Protein AF-A0A2P8A7N7-F1 (afdb_monomer)

pLDDT: mean 80.59, std 14.76, range [46.56, 95.0]

Organism: NCBI:txid40998

Solvent-accessible surface area (backbone atoms only — not comparable to full-atom values): 6582 Å² total; per-residue (Å²): 135,56,83,63,60,57,52,54,51,54,50,52,53,52,53,52,52,43,49,54,54,46,54,52,48,51,52,54,55,73,67,50,73,79,75,86,82,76,72,79,78,75,83,78,71,96,62,88,73,50,76,66,56,54,51,51,54,50,51,51,53,50,50,52,52,53,49,52,54,52,52,51,50,54,51,50,57,52,48,54,42,51,51,53,54,44,44,54,53,15,61,75,69,74,53,53,49,65,59,54,27,51,75,70,72,67,50,81,89,125

InterPro domains:
  IPR010760 DNA repair protein, Swi5 [PF07061] (60-108)
  IPR010760 DNA repair protein, Swi5 [PTHR28529] (61-107)

Secondary structure (DSSP, 8-state):
--HHHHHHHHHHHHHHHHHHHHHHHHHHHHHS-------------SS---HHHHHHHHHHHHHHHHHHHHHHHHHHHHHHHHHHHHHHHHHHHTS-HHHHHHHTT-S---

Sequence (110 aa):
MTPHEDRDSISAHKVADLTVQRDDLVRHILSTDASPNYVPAAQAGTAGLTSAEMQIALSDARASRAEHIKLLGRYNDIKDVAQGLMGLIAEQRGCRVKDVMEELGVADEA

Radius of gyration: 22.4 Å; Cα contacts (8 Å, |Δi|>4): 36; chains: 1; bounding box: 38×21×78 Å

Mean predicted aligned error: 10.41 Å

Structure (mmCIF, N/CA/C/O backbone):
data_AF-A0A2P8A7N7-F1
#
_entry.id   AF-A0A2P8A7N7-F1
#
loop_
_atom_site.group_PDB
_atom_site.id
_atom_site.type_symbol
_atom_site.label_atom_id
_atom_site.label_alt_id
_atom_site.label_comp_id
_atom_site.label_asym_id
_atom_site.label_entity_id
_atom_site.label_seq_id
_atom_site.pdbx_PDB_ins_code
_atom_site.Cartn_x
_atom_site.Cartn_y
_atom_site.Cartn_z
_atom_site.occupancy
_atom_site.B_iso_or_equiv
_atom_site.auth_seq_id
_atom_site.auth_comp_id
_atom_site.auth_asym_id
_atom_site.auth_atom_id
_atom_site.pdbx_PDB_model_num
ATOM 1 N N . MET A 1 1 ? -3.255 -7.091 38.587 1.00 52.09 1 MET A N 1
ATOM 2 C CA . MET A 1 1 ? -3.579 -7.085 37.154 1.00 52.09 1 MET A CA 1
ATOM 3 C C . MET A 1 1 ? -4.721 -8.039 36.915 1.00 52.09 1 MET A C 1
ATOM 5 O O . MET A 1 1 ? -4.609 -9.216 37.243 1.00 52.09 1 MET A O 1
ATOM 9 N N . THR A 1 2 ? -5.835 -7.517 36.430 1.00 65.31 2 THR A N 1
ATOM 10 C CA . THR A 1 2 ? -6.956 -8.316 35.938 1.00 65.31 2 THR A CA 1
ATOM 11 C C . THR A 1 2 ? -6.715 -8.697 34.469 1.00 65.31 2 THR A C 1
ATOM 13 O O . THR A 1 2 ? -6.016 -7.972 33.765 1.00 65.31 2 THR A O 1
ATOM 16 N N . PRO A 1 3 ? -7.304 -9.794 33.958 1.00 69.06 3 PRO A N 1
ATOM 17 C CA . PRO A 1 3 ? -7.091 -10.252 32.577 1.00 69.06 3 PRO A CA 1
ATOM 18 C C . PRO A 1 3 ? -7.490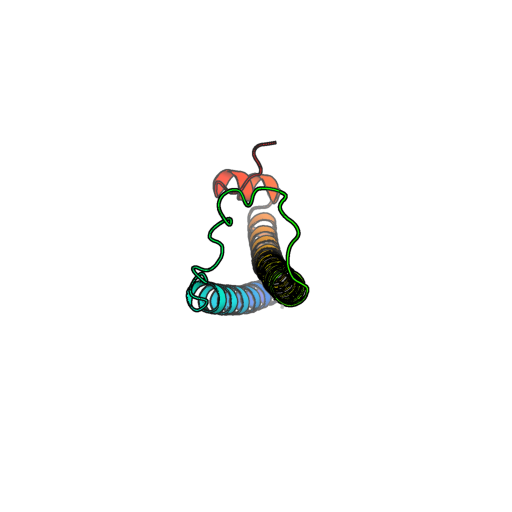 -9.246 31.484 1.00 69.06 3 PRO A C 1
ATOM 20 O O . PRO A 1 3 ? -7.122 -9.426 30.327 1.00 69.06 3 PRO A O 1
ATOM 23 N N . HIS A 1 4 ? -8.279 -8.225 31.828 1.00 62.59 4 HIS A N 1
ATOM 24 C CA . HIS A 1 4 ?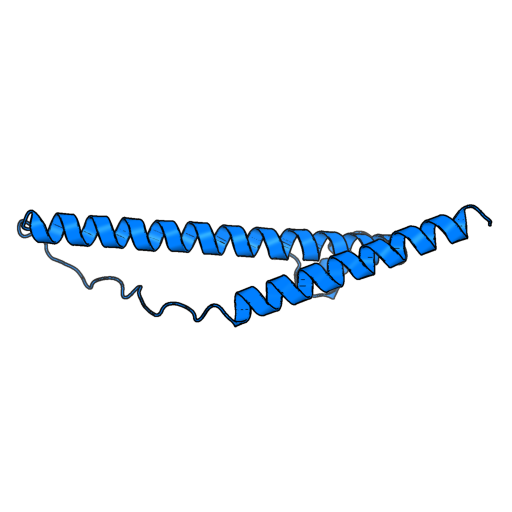 -8.715 -7.188 30.896 1.00 62.59 4 HIS A CA 1
ATOM 25 C C . HIS A 1 4 ? -7.614 -6.143 30.657 1.00 62.59 4 HIS A C 1
ATOM 27 O O . HIS A 1 4 ? -7.357 -5.778 29.516 1.00 62.59 4 HIS A O 1
ATOM 33 N N . GLU A 1 5 ? -6.896 -5.751 31.717 1.00 66.62 5 GLU A N 1
ATOM 34 C CA . GLU A 1 5 ? -5.829 -4.739 31.660 1.00 66.62 5 GLU A CA 1
ATOM 35 C C . GLU A 1 5 ? -4.646 -5.192 30.790 1.00 66.62 5 GLU A C 1
ATOM 37 O O . GLU A 1 5 ? -4.095 -4.401 30.025 1.00 66.62 5 GLU A O 1
ATOM 42 N N . ASP A 1 6 ? -4.293 -6.480 30.847 1.00 73.12 6 ASP A N 1
ATOM 43 C CA . ASP A 1 6 ? -3.213 -7.040 30.024 1.00 73.12 6 ASP A CA 1
ATOM 44 C C . ASP A 1 6 ? -3.586 -7.066 28.533 1.00 73.12 6 ASP A C 1
ATOM 46 O O . ASP A 1 6 ? -2.747 -6.787 27.676 1.00 73.12 6 ASP A O 1
ATOM 50 N N . ARG A 1 7 ? -4.852 -7.359 28.196 1.00 72.69 7 ARG A N 1
ATOM 51 C CA . ARG A 1 7 ? -5.322 -7.366 26.799 1.00 72.69 7 ARG A CA 1
ATOM 52 C C . ARG A 1 7 ? -5.320 -5.964 26.203 1.00 72.69 7 ARG A C 1
ATOM 54 O O . ARG A 1 7 ? -4.862 -5.791 25.075 1.00 72.69 7 ARG A O 1
ATOM 61 N N . ASP A 1 8 ? -5.766 -4.980 26.975 1.00 76.38 8 ASP A N 1
ATOM 62 C CA . ASP A 1 8 ? -5.786 -3.582 26.549 1.00 76.38 8 ASP A CA 1
ATOM 63 C C . ASP A 1 8 ? -4.359 -3.038 26.359 1.00 76.38 8 ASP A C 1
ATOM 65 O O . ASP A 1 8 ? -4.078 -2.357 25.370 1.00 76.38 8 ASP A O 1
ATOM 69 N N . SER A 1 9 ? -3.418 -3.420 27.232 1.00 80.31 9 SER A N 1
ATOM 70 C CA . SER A 1 9 ? -1.999 -3.071 27.089 1.00 80.31 9 SER A CA 1
ATOM 71 C C . SER A 1 9 ? -1.361 -3.694 25.841 1.00 80.31 9 SER A C 1
ATOM 73 O O . SER A 1 9 ? -0.681 -2.993 25.089 1.00 80.31 9 SER A O 1
ATOM 75 N N . ILE A 1 10 ? -1.614 -4.978 25.564 1.00 77.94 10 ILE A N 1
ATOM 76 C CA . ILE A 1 10 ? -1.108 -5.661 24.359 1.00 77.94 10 ILE A CA 1
ATOM 77 C C . ILE A 1 10 ? -1.656 -5.005 23.086 1.00 77.94 10 ILE A C 1
ATOM 79 O O . ILE A 1 10 ? -0.913 -4.787 22.126 1.00 77.94 10 ILE A O 1
ATOM 83 N N . SER A 1 11 ? -2.946 -4.664 23.079 1.00 83.12 11 SER A N 1
ATOM 84 C CA . SER A 1 11 ? -3.583 -4.016 21.932 1.00 83.12 11 SER A CA 1
ATOM 85 C C . SER A 1 11 ? -3.007 -2.617 21.689 1.00 83.12 11 SER A C 1
ATOM 87 O O . SER A 1 11 ? -2.672 -2.274 20.556 1.00 83.12 11 SER A O 1
ATOM 89 N N . ALA A 1 12 ? -2.773 -1.840 22.753 1.00 85.75 12 ALA A N 1
ATOM 90 C CA . ALA A 1 12 ? -2.169 -0.511 22.662 1.00 85.75 12 ALA A CA 1
ATOM 91 C C . ALA A 1 12 ? -0.752 -0.532 22.061 1.00 85.75 12 ALA A C 1
ATOM 93 O O . ALA A 1 12 ? -0.441 0.289 21.196 1.00 85.75 12 ALA A O 1
ATOM 94 N N . HIS A 1 13 ? 0.092 -1.490 22.460 1.00 89.44 13 HIS A N 1
ATOM 95 C CA . HIS A 1 13 ? 1.423 -1.658 21.864 1.00 89.44 13 HIS A CA 1
ATOM 96 C C . HIS A 1 13 ? 1.341 -1.981 20.370 1.00 89.44 13 HIS A C 1
ATOM 98 O O . HIS A 1 13 ? 2.032 -1.368 19.561 1.00 89.44 13 HIS A O 1
ATOM 104 N N . LYS A 1 14 ? 0.427 -2.875 19.984 1.00 90.19 14 LYS A N 1
ATOM 105 C CA . LYS A 1 14 ? 0.249 -3.270 18.585 1.00 90.19 14 LYS A CA 1
ATOM 106 C C . LYS A 1 14 ? -0.259 -2.126 17.704 1.00 90.19 14 LYS A C 1
ATOM 108 O O . LYS A 1 14 ? 0.180 -1.991 16.564 1.00 90.19 14 LYS A O 1
ATOM 113 N N . VAL A 1 15 ? -1.152 -1.283 18.231 1.00 91.62 15 VAL A N 1
ATOM 114 C CA . VAL A 1 15 ? -1.582 -0.049 17.553 1.00 91.62 15 VAL A CA 1
ATOM 115 C C . VAL A 1 15 ? -0.392 0.885 17.335 1.00 91.62 15 VAL A C 1
ATOM 117 O O . VAL A 1 15 ? -0.245 1.423 16.237 1.00 91.62 15 VAL A O 1
ATOM 120 N N . ALA A 1 16 ? 0.461 1.071 18.347 1.00 91.31 16 ALA A N 1
ATOM 121 C CA . ALA A 1 16 ? 1.634 1.934 18.238 1.00 91.31 16 ALA A CA 1
ATOM 122 C C . ALA A 1 16 ? 2.597 1.443 17.144 1.00 91.31 16 ALA A C 1
ATOM 124 O O . ALA A 1 16 ? 2.962 2.223 16.264 1.00 91.31 16 ALA A O 1
ATOM 125 N N . ASP A 1 17 ? 2.921 0.148 17.139 1.00 93.12 17 ASP A N 1
ATOM 126 C CA . ASP A 1 17 ? 3.826 -0.454 16.154 1.00 93.12 17 ASP A CA 1
ATOM 127 C C . ASP A 1 17 ? 3.294 -0.308 14.720 1.00 93.12 17 ASP A C 1
ATOM 129 O O . ASP A 1 17 ? 3.999 0.165 13.826 1.00 93.12 17 ASP A O 1
ATOM 133 N N . LEU A 1 18 ? 2.019 -0.647 14.499 1.00 92.12 18 LEU A N 1
ATOM 134 C CA . LEU A 1 18 ? 1.388 -0.534 13.181 1.00 92.12 18 LEU A CA 1
ATOM 135 C C . LEU A 1 18 ? 1.256 0.922 12.717 1.00 92.12 18 LEU A C 1
ATOM 137 O O . LEU A 1 18 ? 1.329 1.195 11.520 1.00 92.12 18 LEU A O 1
ATOM 141 N N . THR A 1 19 ? 1.084 1.868 13.642 1.00 92.69 19 THR A N 1
ATOM 142 C CA . THR A 1 19 ? 1.040 3.300 13.312 1.00 92.69 19 THR A CA 1
ATOM 143 C C . THR A 1 19 ? 2.403 3.781 12.822 1.00 92.69 19 THR A C 1
ATOM 145 O O . THR A 1 19 ? 2.475 4.430 11.780 1.00 92.69 19 THR A O 1
ATOM 148 N N . VAL A 1 20 ? 3.488 3.406 13.508 1.00 95.00 20 VAL A N 1
ATOM 149 C CA . VAL A 1 20 ? 4.855 3.725 13.065 1.00 95.00 20 VAL A CA 1
ATOM 150 C C . VAL A 1 20 ? 5.126 3.116 11.690 1.00 95.00 20 VAL A C 1
ATOM 152 O O . VAL A 1 20 ? 5.559 3.822 10.779 1.00 95.00 20 VAL A O 1
ATOM 155 N N . GLN A 1 21 ? 4.790 1.837 11.507 1.00 93.19 21 GLN A N 1
ATOM 156 C CA . GLN A 1 21 ? 4.986 1.142 10.236 1.00 93.19 21 GLN A CA 1
ATOM 157 C C . GLN A 1 21 ? 4.201 1.799 9.091 1.00 93.19 21 GLN A C 1
ATOM 159 O O . GLN A 1 21 ? 4.740 1.996 8.001 1.00 93.19 21 GLN A O 1
ATOM 164 N N . ARG A 1 22 ? 2.943 2.186 9.335 1.00 94.06 22 ARG A N 1
ATOM 165 C CA . ARG A 1 22 ? 2.122 2.931 8.372 1.00 94.06 22 ARG A CA 1
ATOM 166 C C . ARG A 1 22 ? 2.799 4.241 7.981 1.00 94.06 22 ARG A C 1
ATOM 168 O O . ARG A 1 22 ? 2.898 4.539 6.795 1.00 94.06 22 ARG A O 1
ATOM 175 N N . ASP A 1 23 ? 3.248 5.022 8.957 1.00 92.62 23 ASP A N 1
ATOM 176 C CA . ASP A 1 23 ? 3.812 6.351 8.711 1.00 92.62 23 ASP A CA 1
ATOM 177 C C . ASP A 1 23 ? 5.136 6.275 7.933 1.00 92.62 23 ASP A C 1
ATOM 179 O O . ASP A 1 23 ? 5.398 7.113 7.065 1.00 92.62 23 ASP A O 1
ATOM 183 N N . ASP A 1 24 ? 5.947 5.247 8.191 1.00 91.56 24 ASP A N 1
ATOM 184 C CA . ASP A 1 24 ? 7.161 4.957 7.427 1.00 91.56 24 ASP A CA 1
ATOM 185 C C . ASP A 1 24 ? 6.847 4.566 5.974 1.00 91.56 24 ASP A C 1
ATOM 187 O O . ASP A 1 24 ? 7.466 5.096 5.044 1.00 91.56 24 ASP A O 1
ATOM 191 N N . LEU A 1 25 ? 5.852 3.697 5.755 1.00 90.56 25 LEU A N 1
ATOM 192 C CA . LEU A 1 25 ? 5.410 3.300 4.413 1.00 90.56 25 LEU A CA 1
ATOM 193 C C . LEU A 1 25 ? 4.840 4.484 3.627 1.00 90.56 25 LEU A C 1
ATOM 195 O O . LEU A 1 25 ? 5.187 4.673 2.461 1.00 90.56 25 LEU A O 1
ATOM 199 N N . VAL A 1 26 ? 4.020 5.322 4.264 1.00 90.06 26 VAL A N 1
ATOM 200 C CA . VAL A 1 26 ? 3.470 6.537 3.648 1.00 90.06 26 VAL A CA 1
ATOM 201 C C . VAL A 1 26 ? 4.596 7.489 3.248 1.00 90.06 26 VAL A C 1
ATOM 203 O O . VAL A 1 26 ? 4.618 7.955 2.108 1.00 90.06 26 VAL A O 1
ATOM 206 N N . ARG A 1 27 ? 5.581 7.725 4.126 1.00 89.06 27 ARG A N 1
ATOM 207 C CA . ARG A 1 27 ? 6.770 8.520 3.776 1.00 89.06 27 ARG A CA 1
ATOM 208 C C . ARG A 1 27 ? 7.522 7.927 2.586 1.00 89.06 27 ARG A C 1
ATOM 210 O O . ARG A 1 27 ? 7.926 8.678 1.700 1.00 89.06 27 ARG A O 1
ATOM 217 N N . HIS A 1 28 ? 7.693 6.608 2.535 1.00 86.19 28 HIS A N 1
ATOM 218 C CA . HIS A 1 28 ? 8.383 5.943 1.429 1.00 86.19 28 HIS A CA 1
ATOM 219 C C . HIS A 1 28 ? 7.641 6.075 0.089 1.00 86.19 28 HIS A C 1
ATOM 221 O O . HIS A 1 28 ? 8.269 6.322 -0.945 1.00 86.19 28 HIS A O 1
ATOM 227 N N . ILE A 1 29 ? 6.312 5.939 0.104 1.00 85.31 29 ILE A N 1
ATOM 228 C CA . ILE A 1 29 ? 5.463 6.091 -1.083 1.00 85.31 29 ILE A CA 1
ATOM 229 C C . ILE A 1 29 ? 5.518 7.535 -1.587 1.00 85.31 29 ILE A C 1
ATOM 231 O O . ILE A 1 29 ? 5.805 7.745 -2.760 1.00 85.31 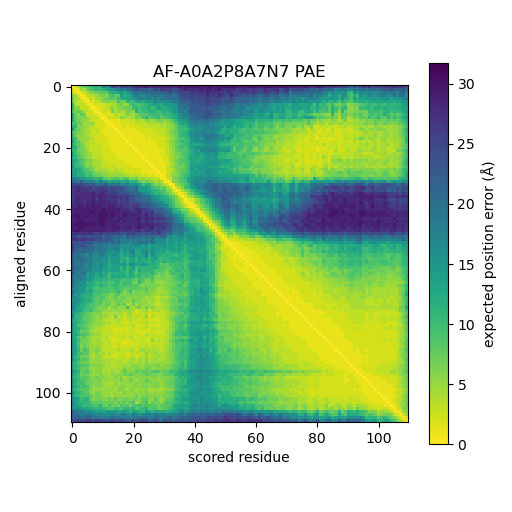29 ILE A O 1
ATOM 235 N N . LEU A 1 30 ? 5.325 8.519 -0.703 1.00 83.19 30 LEU A N 1
ATOM 236 C CA . LEU A 1 30 ? 5.343 9.941 -1.064 1.00 83.19 30 LEU A CA 1
ATOM 237 C C . LEU A 1 30 ? 6.725 10.435 -1.518 1.00 83.19 30 LEU A C 1
ATOM 239 O O . LEU A 1 30 ? 6.802 11.380 -2.293 1.00 83.19 30 LEU A O 1
ATOM 243 N N . SER A 1 31 ? 7.808 9.805 -1.049 1.00 80.00 31 SER A N 1
ATOM 244 C CA . SER A 1 31 ? 9.181 10.127 -1.476 1.00 80.00 31 SER A CA 1
ATOM 245 C C . SER A 1 31 ? 9.569 9.465 -2.798 1.00 80.00 31 SER A C 1
ATOM 247 O O . SER A 1 31 ? 10.596 9.807 -3.380 1.00 80.00 31 SER A O 1
ATOM 249 N N . THR A 1 32 ? 8.801 8.475 -3.260 1.00 72.56 32 THR A N 1
ATOM 250 C CA . THR A 1 32 ? 9.002 7.928 -4.598 1.00 72.56 32 THR A CA 1
ATOM 251 C C . THR A 1 32 ? 8.295 8.853 -5.576 1.00 72.56 32 THR A C 1
ATOM 253 O O . THR A 1 32 ? 7.093 8.713 -5.790 1.00 72.56 32 THR A O 1
ATOM 256 N N . ASP A 1 33 ? 9.038 9.770 -6.193 1.00 57.81 33 ASP A N 1
ATOM 257 C CA . ASP A 1 33 ? 8.558 10.474 -7.379 1.00 57.81 33 ASP A CA 1
ATOM 258 C C . ASP A 1 33 ? 8.061 9.442 -8.399 1.00 57.81 33 ASP A C 1
ATOM 260 O O . ASP A 1 33 ? 8.782 8.503 -8.756 1.00 57.81 33 ASP A O 1
ATOM 264 N N . ALA A 1 34 ? 6.811 9.593 -8.840 1.00 56.03 34 ALA A N 1
ATOM 265 C CA . ALA A 1 34 ? 6.275 8.821 -9.948 1.00 56.03 34 ALA A CA 1
ATOM 266 C C . ALA A 1 34 ? 7.228 9.004 -11.134 1.00 56.03 34 ALA A C 1
ATOM 268 O O . ALA A 1 34 ? 7.384 10.117 -11.639 1.00 56.03 34 ALA A O 1
ATOM 269 N N . SER A 1 35 ? 7.916 7.936 -11.546 1.00 52.50 35 SER A N 1
ATOM 270 C CA . SER A 1 35 ? 8.797 8.020 -12.702 1.00 52.50 35 SER A CA 1
ATOM 271 C C . SER A 1 35 ? 7.933 8.395 -13.910 1.00 52.50 35 SER A C 1
ATOM 273 O O . SER A 1 35 ? 6.968 7.688 -14.203 1.00 52.50 35 SER A O 1
ATOM 275 N N . PRO A 1 36 ? 8.227 9.489 -14.634 1.00 54.44 36 PRO A N 1
ATOM 276 C CA . PRO A 1 36 ? 7.387 9.936 -15.744 1.00 54.44 36 PRO A CA 1
ATOM 277 C C . PRO A 1 36 ? 7.539 9.067 -17.006 1.00 54.44 36 PRO A C 1
ATOM 279 O O . PRO A 1 36 ? 7.064 9.442 -18.074 1.00 54.44 36 PRO A O 1
ATOM 282 N N . ASN A 1 37 ? 8.188 7.904 -16.927 1.00 54.47 37 ASN A N 1
ATOM 283 C CA . ASN A 1 37 ? 8.594 7.132 -18.096 1.00 54.47 37 ASN A CA 1
ATOM 284 C C . ASN A 1 37 ? 7.735 5.885 -18.316 1.00 54.47 37 ASN A C 1
ATOM 286 O O . ASN A 1 37 ? 8.215 4.756 -18.331 1.00 54.47 37 ASN A O 1
ATOM 290 N N . TYR A 1 38 ? 6.464 6.111 -18.626 1.00 52.81 38 TYR A N 1
ATOM 291 C CA . TYR A 1 38 ? 5.826 5.299 -19.655 1.00 52.81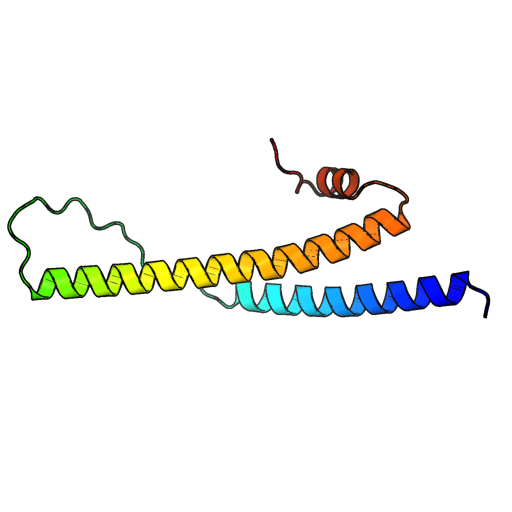 38 TYR A CA 1
ATOM 292 C C . TYR A 1 38 ? 4.991 6.200 -20.558 1.00 52.81 38 TYR A C 1
ATOM 294 O O . TYR A 1 38 ? 3.792 6.391 -20.369 1.00 52.81 38 TYR A O 1
ATOM 302 N N . VAL A 1 39 ? 5.654 6.771 -21.560 1.00 52.84 39 VAL A N 1
ATOM 303 C CA . VAL A 1 39 ? 4.970 7.198 -22.779 1.00 52.84 39 VAL A CA 1
ATOM 304 C C . VAL A 1 39 ? 4.733 5.917 -23.580 1.00 52.84 39 VAL A C 1
ATOM 306 O O . VAL A 1 39 ? 5.717 5.279 -23.966 1.00 52.84 39 VAL A O 1
ATOM 309 N N . PRO A 1 40 ? 3.481 5.488 -23.822 1.00 48.25 40 PRO A N 1
ATOM 310 C CA . PRO A 1 40 ? 3.244 4.391 -24.741 1.00 48.25 40 PRO A CA 1
ATOM 311 C C . PRO A 1 40 ? 3.780 4.848 -26.094 1.00 48.25 40 PRO A C 1
ATOM 313 O O . PRO A 1 40 ? 3.302 5.838 -26.652 1.00 48.25 40 PRO A O 1
ATOM 316 N N . ALA A 1 41 ? 4.824 4.173 -26.578 1.00 50.62 41 ALA A N 1
ATOM 317 C CA . ALA A 1 41 ? 5.392 4.440 -27.886 1.00 50.62 41 ALA A CA 1
ATOM 318 C C . ALA A 1 41 ? 4.253 4.422 -28.912 1.00 50.62 41 ALA A C 1
ATOM 320 O O . ALA A 1 41 ? 3.578 3.407 -29.106 1.00 50.62 41 ALA A O 1
ATOM 321 N N . ALA A 1 42 ? 4.006 5.581 -29.518 1.00 48.03 42 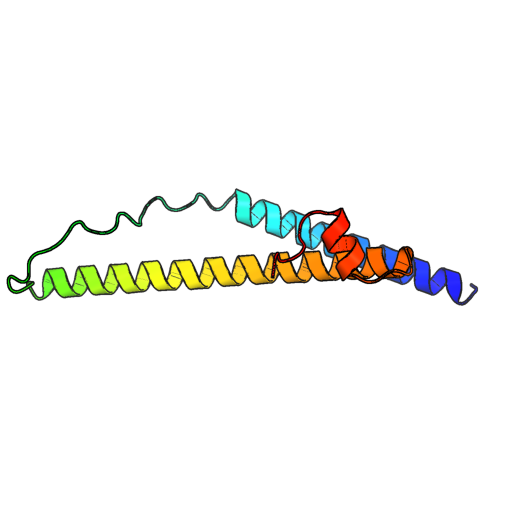ALA A N 1
ATOM 322 C CA . ALA A 1 42 ? 3.051 5.728 -30.593 1.00 48.03 42 ALA A CA 1
ATOM 323 C C . ALA A 1 42 ? 3.411 4.738 -31.713 1.00 48.03 42 ALA A C 1
ATOM 325 O O . ALA A 1 42 ? 4.528 4.754 -32.221 1.00 48.03 42 ALA A O 1
ATOM 326 N N . GLN A 1 43 ? 2.457 3.859 -32.028 1.00 52.66 43 GLN A N 1
ATOM 327 C CA . GLN A 1 43 ? 2.309 3.049 -33.244 1.00 52.66 43 GLN A CA 1
ATOM 328 C C . GLN A 1 43 ? 3.561 2.958 -34.142 1.00 52.66 43 GLN A C 1
ATOM 330 O O . GLN A 1 43 ? 3.680 3.664 -35.142 1.00 52.66 43 GLN A O 1
ATOM 335 N N . ALA A 1 44 ? 4.471 2.034 -33.824 1.00 46.56 44 ALA A N 1
ATOM 336 C CA . ALA A 1 44 ? 5.511 1.624 -34.761 1.00 46.56 44 ALA A CA 1
ATOM 337 C C . ALA A 1 44 ? 4.903 0.643 -3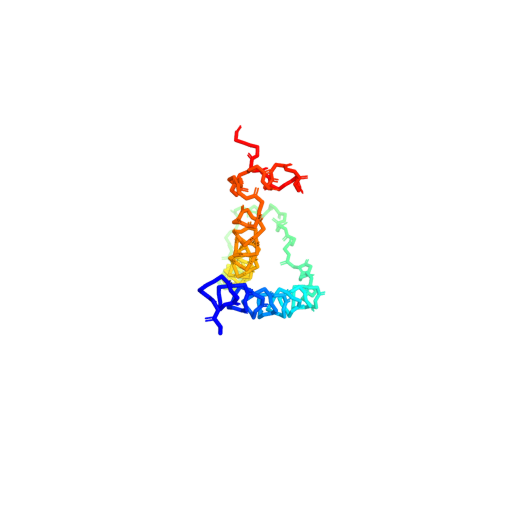5.774 1.00 46.56 44 ALA A C 1
ATOM 339 O O . ALA A 1 44 ? 4.546 -0.488 -35.436 1.00 46.56 44 ALA A O 1
ATOM 340 N N . GLY A 1 45 ? 4.753 1.096 -37.020 1.00 51.44 45 GLY A N 1
ATOM 341 C CA . GLY A 1 45 ? 4.432 0.229 -38.149 1.00 51.44 45 GLY A CA 1
ATOM 342 C C . GLY A 1 45 ? 5.442 -0.917 -38.265 1.00 51.44 45 GLY A C 1
ATOM 343 O O . GLY A 1 45 ? 6.620 -0.762 -37.951 1.00 51.44 45 GLY A O 1
ATOM 344 N N . THR A 1 46 ? 4.972 -2.079 -38.714 1.00 47.00 46 THR A N 1
ATOM 345 C CA . THR A 1 46 ? 5.737 -3.327 -38.838 1.00 47.00 46 THR A CA 1
ATOM 346 C C . THR A 1 46 ? 6.735 -3.285 -40.004 1.00 47.00 46 THR A C 1
ATOM 348 O O . THR A 1 46 ? 6.616 -4.045 -40.964 1.00 47.00 46 THR A O 1
ATOM 351 N N . ALA A 1 47 ? 7.713 -2.384 -39.947 1.00 53.97 47 ALA A N 1
ATOM 352 C CA . ALA A 1 47 ? 8.930 -2.456 -40.746 1.00 53.97 47 ALA A CA 1
ATOM 353 C C . ALA A 1 47 ? 10.045 -3.019 -39.852 1.00 53.97 47 ALA A C 1
ATOM 355 O O . ALA A 1 47 ? 10.147 -2.638 -38.690 1.00 53.97 47 ALA A O 1
ATOM 356 N N . GLY A 1 48 ? 10.816 -3.984 -40.364 1.00 57.59 48 GLY A N 1
ATOM 357 C CA . GLY A 1 48 ? 11.751 -4.802 -39.584 1.00 57.59 48 GLY A CA 1
ATOM 358 C C . GLY A 1 48 ? 12.636 -3.996 -38.630 1.00 57.59 48 GLY A C 1
ATOM 359 O O . GLY A 1 48 ? 13.529 -3.281 -39.073 1.00 57.59 48 GLY A O 1
ATOM 360 N N . LEU A 1 49 ? 12.384 -4.155 -37.328 1.00 62.38 49 LEU A N 1
ATOM 361 C CA . LEU A 1 49 ? 13.185 -3.571 -36.255 1.00 62.38 49 LEU A CA 1
ATOM 362 C C . LEU A 1 49 ? 14.610 -4.120 -36.317 1.00 62.38 49 LEU A C 1
ATOM 364 O O . LEU A 1 49 ? 14.831 -5.331 -36.411 1.00 62.38 49 LEU A O 1
ATOM 368 N N . THR A 1 50 ? 15.584 -3.226 -36.232 1.00 79.69 50 THR A N 1
ATOM 369 C CA . THR A 1 50 ? 16.993 -3.591 -36.123 1.00 79.69 50 THR A CA 1
ATOM 370 C C . THR A 1 50 ? 17.252 -4.317 -34.796 1.00 79.69 50 THR A C 1
ATOM 372 O O . THR A 1 50 ? 16.560 -4.118 -33.796 1.00 79.69 50 THR A O 1
ATOM 375 N N . SER A 1 51 ? 18.291 -5.160 -34.751 1.00 78.62 51 SER A N 1
ATOM 376 C CA . SER A 1 51 ? 18.691 -5.877 -33.524 1.00 78.62 51 SER A CA 1
ATOM 377 C C . SER A 1 51 ? 18.952 -4.932 -32.336 1.00 78.62 51 SER A C 1
ATOM 379 O O . SER A 1 51 ? 18.713 -5.299 -31.186 1.00 78.62 51 SER A O 1
ATOM 381 N N . ALA A 1 52 ? 19.387 -3.695 -32.604 1.00 79.69 52 ALA A N 1
ATOM 382 C CA . ALA A 1 52 ? 19.587 -2.669 -31.585 1.00 79.69 52 ALA A CA 1
ATOM 383 C C . ALA A 1 52 ? 18.256 -2.148 -31.011 1.00 79.69 52 ALA A C 1
ATOM 385 O O . ALA A 1 52 ? 18.099 -2.086 -29.795 1.00 79.69 52 ALA A O 1
ATOM 386 N N . GLU A 1 53 ? 17.271 -1.848 -31.862 1.00 78.94 53 GLU A N 1
ATOM 387 C CA . GLU A 1 53 ? 15.938 -1.401 -31.427 1.00 78.94 53 GLU A CA 1
ATOM 388 C C . GLU A 1 53 ? 15.202 -2.492 -30.642 1.00 78.94 53 GLU A C 1
ATOM 390 O O . GLU A 1 53 ? 14.562 -2.209 -29.631 1.00 78.94 53 GLU A O 1
ATOM 395 N N . MET A 1 54 ? 15.352 -3.758 -31.047 1.00 79.75 54 MET A N 1
ATOM 396 C CA . MET A 1 54 ? 14.782 -4.890 -30.314 1.00 79.75 54 MET A CA 1
ATOM 397 C C . MET A 1 54 ? 15.402 -5.048 -28.916 1.00 79.75 54 MET A C 1
ATOM 399 O O . MET A 1 54 ? 14.693 -5.365 -27.960 1.00 79.75 54 MET A O 1
ATOM 403 N N . GLN A 1 55 ? 16.709 -4.804 -28.772 1.00 79.31 55 GLN A N 1
ATOM 404 C CA . GLN A 1 55 ? 17.377 -4.828 -27.467 1.00 79.31 55 GLN A CA 1
ATOM 405 C C . GLN A 1 55 ? 16.918 -3.683 -26.557 1.00 79.31 55 GLN A C 1
ATOM 407 O O . GLN A 1 55 ? 16.682 -3.933 -25.375 1.00 79.31 55 GLN A O 1
ATOM 412 N N . ILE A 1 56 ? 16.729 -2.476 -27.104 1.00 83.50 56 ILE A N 1
ATOM 413 C CA . ILE A 1 56 ? 16.210 -1.315 -26.362 1.00 83.50 56 ILE A CA 1
ATOM 414 C C . ILE A 1 56 ? 14.768 -1.572 -25.900 1.00 83.50 56 ILE A C 1
ATOM 416 O O . ILE A 1 56 ? 14.461 -1.453 -24.716 1.00 83.50 56 ILE A O 1
ATOM 420 N N . ALA A 1 57 ? 13.891 -2.039 -26.793 1.00 80.44 57 ALA A N 1
ATOM 421 C CA . ALA A 1 57 ? 12.513 -2.372 -26.430 1.00 80.44 57 ALA A CA 1
ATOM 422 C C . ALA A 1 57 ? 12.444 -3.461 -25.341 1.00 80.44 57 ALA A C 1
ATOM 424 O O . ALA A 1 57 ? 11.609 -3.405 -24.435 1.00 80.44 57 ALA A O 1
ATOM 425 N N . LEU A 1 58 ? 13.346 -4.449 -25.391 1.00 83.31 58 LEU A N 1
ATOM 426 C CA . LEU A 1 58 ? 13.430 -5.492 -24.372 1.00 83.31 58 LEU A CA 1
ATOM 427 C C . LEU A 1 58 ? 13.953 -4.960 -23.029 1.00 83.31 58 LEU A C 1
ATOM 429 O O . LEU A 1 58 ? 13.474 -5.410 -21.983 1.00 83.31 58 LEU A O 1
ATOM 433 N N . SER A 1 59 ? 14.926 -4.042 -23.025 1.00 81.56 59 SER A N 1
ATOM 434 C CA . SER A 1 59 ? 15.387 -3.409 -21.784 1.00 81.56 59 SER A CA 1
ATOM 435 C C . SER A 1 59 ? 14.297 -2.550 -21.155 1.00 81.56 59 SER A C 1
ATOM 437 O O . SER A 1 59 ? 14.085 -2.655 -19.947 1.00 81.56 59 SER A O 1
ATOM 439 N N . ASP A 1 60 ? 13.544 -1.806 -21.962 1.00 83.62 60 ASP A N 1
ATOM 440 C CA . ASP A 1 60 ? 12.462 -0.939 -21.491 1.00 83.62 60 ASP A CA 1
ATOM 441 C C . ASP A 1 60 ? 11.310 -1.759 -20.907 1.00 83.62 60 ASP A C 1
ATOM 443 O O . ASP A 1 60 ? 10.864 -1.510 -19.786 1.00 83.62 60 ASP A O 1
ATOM 447 N N . ALA A 1 61 ? 10.888 -2.825 -21.593 1.00 82.31 61 ALA A N 1
ATOM 448 C CA . ALA A 1 61 ? 9.879 -3.744 -21.071 1.00 82.31 61 ALA A CA 1
ATOM 449 C C . ALA A 1 61 ? 10.320 -4.416 -19.756 1.00 82.31 61 ALA A C 1
ATOM 451 O O . ALA A 1 61 ? 9.506 -4.631 -18.854 1.00 82.31 61 ALA A O 1
ATOM 452 N N . ARG A 1 62 ? 11.612 -4.749 -19.612 1.00 85.25 62 ARG A N 1
ATOM 453 C CA . ARG A 1 62 ? 12.159 -5.289 -18.355 1.00 85.25 62 ARG A CA 1
ATOM 454 C C . ARG A 1 62 ? 12.143 -4.250 -17.239 1.00 85.25 62 ARG A C 1
ATOM 456 O O . ARG A 1 62 ? 11.794 -4.613 -16.115 1.00 85.25 62 ARG A O 1
ATOM 463 N N . ALA A 1 63 ? 12.504 -3.005 -17.540 1.00 83.88 63 ALA A N 1
ATOM 464 C CA . ALA A 1 63 ? 12.488 -1.904 -16.585 1.00 83.88 63 ALA A CA 1
ATOM 465 C C . ALA A 1 63 ? 11.059 -1.615 -16.100 1.00 83.88 63 ALA A C 1
ATOM 467 O O . ALA A 1 63 ? 10.815 -1.662 -14.896 1.00 83.88 63 ALA A O 1
ATOM 468 N N . SER A 1 64 ? 10.108 -1.460 -17.026 1.00 83.88 64 SER A N 1
ATOM 469 C CA . SER A 1 64 ? 8.685 -1.267 -16.718 1.00 83.88 64 SER A CA 1
ATOM 470 C C . SER A 1 64 ? 8.135 -2.417 -15.869 1.00 83.88 64 SER A C 1
ATOM 472 O O . SER A 1 64 ? 7.565 -2.190 -14.802 1.00 83.88 64 SER A O 1
ATOM 474 N N . ARG A 1 65 ? 8.379 -3.679 -16.250 1.00 83.06 65 ARG A N 1
ATOM 475 C CA . ARG A 1 65 ? 7.932 -4.828 -15.444 1.00 83.06 65 ARG A CA 1
ATOM 476 C C . ARG A 1 65 ? 8.517 -4.807 -14.030 1.00 83.06 65 ARG A C 1
ATOM 478 O O . ARG A 1 65 ? 7.810 -5.117 -13.075 1.00 83.06 65 ARG A O 1
ATOM 485 N N . ALA A 1 66 ? 9.799 -4.473 -13.889 1.00 81.69 66 ALA A N 1
ATOM 486 C CA . ALA A 1 66 ? 10.438 -4.378 -12.581 1.00 81.69 66 ALA A CA 1
ATOM 487 C C . ALA A 1 66 ? 9.835 -3.250 -11.727 1.00 81.69 66 ALA A C 1
ATOM 489 O O . ALA A 1 66 ? 9.685 -3.421 -10.518 1.00 81.69 66 ALA A O 1
ATOM 490 N N . GLU A 1 67 ? 9.463 -2.126 -12.338 1.00 87.12 67 GLU A N 1
ATOM 491 C CA . GLU A 1 67 ? 8.767 -1.028 -11.667 1.00 87.12 67 GLU A CA 1
ATOM 492 C C . GLU A 1 67 ? 7.372 -1.444 -11.188 1.00 87.12 67 GLU A C 1
ATOM 494 O O . GLU A 1 67 ? 7.054 -1.263 -10.013 1.00 87.12 67 GLU A O 1
ATOM 499 N N . HIS A 1 68 ? 6.582 -2.107 -12.036 1.00 85.25 68 HIS A N 1
ATOM 500 C CA . HIS A 1 68 ? 5.263 -2.616 -11.648 1.00 85.25 68 HIS A CA 1
ATOM 501 C C . HIS A 1 68 ? 5.331 -3.621 -10.489 1.00 85.25 68 HIS A C 1
ATOM 503 O O . HIS A 1 68 ? 4.503 -3.560 -9.582 1.00 85.25 68 HIS A O 1
ATOM 509 N N . ILE A 1 69 ? 6.334 -4.510 -10.471 1.00 87.44 69 ILE A N 1
ATOM 510 C CA . ILE A 1 69 ? 6.550 -5.446 -9.353 1.00 87.44 69 ILE A CA 1
ATOM 511 C C . ILE A 1 69 ? 6.813 -4.682 -8.048 1.00 87.44 69 ILE A C 1
ATOM 513 O O . ILE A 1 69 ? 6.237 -5.015 -7.013 1.00 87.44 69 ILE A O 1
ATOM 517 N N . LYS A 1 70 ? 7.652 -3.639 -8.091 1.00 88.25 70 LYS A N 1
ATOM 518 C CA . LYS A 1 70 ? 7.945 -2.807 -6.914 1.00 88.25 70 LYS A CA 1
ATOM 519 C C . LYS A 1 70 ? 6.709 -2.052 -6.432 1.00 88.25 70 LYS A C 1
ATOM 521 O O . LYS A 1 70 ? 6.475 -1.987 -5.228 1.00 88.25 70 LYS A O 1
ATOM 526 N N . LEU A 1 71 ? 5.922 -1.497 -7.353 1.00 88.81 71 LEU A N 1
ATOM 527 C CA . LEU A 1 71 ? 4.698 -0.770 -7.023 1.00 88.81 71 LEU A CA 1
ATOM 528 C C . LEU A 1 71 ? 3.667 -1.688 -6.357 1.00 88.81 71 LEU A C 1
ATOM 530 O O . LEU A 1 71 ? 3.100 -1.322 -5.330 1.00 88.81 71 LEU A O 1
ATOM 534 N N . LEU A 1 72 ? 3.475 -2.895 -6.896 1.00 90.69 72 LEU A N 1
ATOM 535 C CA . LEU A 1 72 ? 2.563 -3.881 -6.322 1.00 90.69 72 LEU A CA 1
ATOM 536 C C . LEU A 1 72 ? 3.016 -4.342 -4.930 1.00 90.69 72 LEU A C 1
ATOM 538 O O . LEU A 1 72 ? 2.186 -4.459 -4.034 1.00 90.69 72 LEU A O 1
ATOM 542 N N . GLY A 1 73 ? 4.322 -4.557 -4.735 1.00 89.19 73 GLY A N 1
ATOM 543 C CA . GLY A 1 73 ? 4.882 -4.871 -3.418 1.00 89.19 73 GLY A CA 1
ATOM 544 C C . GLY A 1 73 ? 4.551 -3.790 -2.389 1.00 89.19 73 GLY A C 1
ATOM 545 O O . GLY A 1 73 ? 3.950 -4.081 -1.363 1.00 89.19 73 GLY A O 1
ATOM 546 N N . ARG A 1 74 ? 4.816 -2.522 -2.726 1.00 90.06 74 ARG A N 1
ATOM 547 C CA . ARG A 1 74 ? 4.506 -1.378 -1.851 1.00 90.06 74 ARG A CA 1
ATOM 548 C C . ARG A 1 74 ? 3.018 -1.244 -1.541 1.00 90.06 74 ARG A C 1
ATOM 550 O O . ARG A 1 74 ? 2.667 -0.898 -0.418 1.00 90.06 74 ARG A O 1
ATOM 557 N N . TYR A 1 75 ? 2.154 -1.492 -2.528 1.00 91.38 75 TYR A N 1
ATOM 558 C CA . TYR A 1 75 ? 0.706 -1.510 -2.320 1.00 91.38 75 TYR A CA 1
ATOM 559 C C .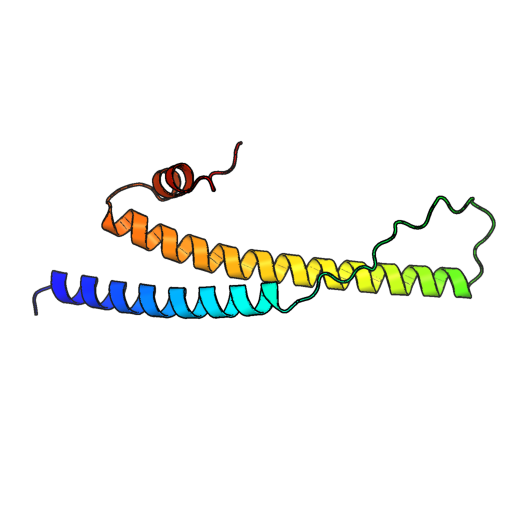 TYR A 1 75 ? 0.294 -2.600 -1.321 1.00 91.38 75 TYR A C 1
ATOM 561 O O . TYR A 1 75 ? -0.498 -2.331 -0.420 1.00 91.38 75 TYR A O 1
ATOM 569 N N . ASN A 1 76 ? 0.838 -3.811 -1.456 1.00 92.44 76 ASN A N 1
ATOM 570 C CA . ASN A 1 76 ? 0.536 -4.897 -0.527 1.00 92.44 76 ASN A CA 1
ATOM 571 C C . ASN A 1 76 ? 1.021 -4.561 0.890 1.00 92.44 76 ASN A C 1
ATOM 573 O O . ASN A 1 76 ? 0.247 -4.699 1.831 1.00 92.44 76 ASN A O 1
ATOM 577 N N . ASP A 1 77 ? 2.231 -4.012 1.031 1.00 93.50 77 ASP A N 1
ATOM 578 C CA . ASP A 1 77 ? 2.787 -3.642 2.337 1.00 93.50 77 ASP A CA 1
ATOM 579 C C . ASP A 1 77 ? 1.886 -2.640 3.086 1.00 93.50 77 ASP A C 1
ATOM 581 O O . ASP A 1 77 ? 1.568 -2.835 4.260 1.00 93.50 77 ASP A O 1
ATOM 585 N N . ILE A 1 78 ? 1.425 -1.571 2.417 1.00 93.19 78 ILE A N 1
ATOM 586 C CA . ILE A 1 78 ? 0.535 -0.584 3.054 1.00 93.19 78 ILE A CA 1
ATOM 587 C C . ILE A 1 78 ? -0.856 -1.159 3.331 1.00 93.19 78 ILE A C 1
ATOM 589 O O . ILE A 1 78 ? -1.457 -0.848 4.363 1.00 93.19 78 ILE A O 1
ATOM 593 N N . LYS A 1 79 ? -1.365 -2.016 2.438 1.00 92.50 79 LYS A N 1
ATOM 594 C CA . LYS A 1 79 ? -2.660 -2.678 2.602 1.00 92.50 79 LYS A CA 1
ATOM 595 C C . LYS A 1 79 ? -2.673 -3.575 3.836 1.00 92.50 79 LYS A C 1
ATOM 597 O O . LYS A 1 79 ? -3.629 -3.499 4.606 1.00 92.50 79 LYS A O 1
ATOM 602 N N . ASP A 1 80 ? -1.627 -4.363 4.054 1.00 94.56 80 ASP A N 1
ATOM 603 C CA . ASP A 1 80 ? -1.541 -5.293 5.183 1.00 94.56 80 ASP A CA 1
ATOM 604 C C . ASP A 1 80 ? -1.535 -4.547 6.527 1.00 94.56 80 ASP A C 1
ATOM 606 O O . ASP A 1 80 ? -2.270 -4.903 7.453 1.00 94.56 80 ASP A O 1
ATOM 610 N N . VAL A 1 81 ? -0.783 -3.444 6.619 1.00 94.25 81 VAL A N 1
ATOM 611 C CA . VAL A 1 81 ? -0.764 -2.586 7.817 1.00 94.25 81 VAL A CA 1
ATOM 612 C C . VAL A 1 81 ? -2.123 -1.924 8.047 1.00 94.25 81 VAL A C 1
ATOM 614 O O . VAL A 1 81 ? -2.632 -1.922 9.171 1.00 94.25 81 VAL A O 1
ATOM 617 N N . ALA A 1 82 ? -2.744 -1.397 6.988 1.00 93.50 82 ALA A N 1
ATOM 618 C CA . ALA A 1 82 ? -4.069 -0.791 7.073 1.00 93.50 82 ALA A CA 1
ATOM 619 C C . ALA A 1 82 ? -5.127 -1.802 7.542 1.00 93.50 82 ALA A C 1
ATOM 621 O O . ALA A 1 82 ? -5.929 -1.490 8.420 1.00 93.50 82 ALA A O 1
ATOM 622 N N . GLN A 1 83 ? -5.106 -3.030 7.017 1.00 92.94 83 GLN A N 1
ATOM 623 C CA . GLN A 1 83 ? -6.009 -4.102 7.444 1.00 92.94 83 GLN A CA 1
ATOM 624 C C . GLN A 1 83 ? -5.775 -4.516 8.900 1.00 92.94 83 GLN A C 1
ATOM 626 O O . GLN A 1 83 ? -6.746 -4.731 9.626 1.00 92.94 83 GLN A O 1
ATOM 631 N N . GLY A 1 84 ? -4.519 -4.561 9.354 1.00 94.00 84 GLY A N 1
ATOM 632 C CA . GLY A 1 84 ? -4.186 -4.786 10.761 1.00 94.00 84 GLY A CA 1
ATOM 633 C C . GLY A 1 84 ? -4.792 -3.723 11.682 1.00 94.00 84 GLY A C 1
ATOM 634 O O . GLY A 1 84 ? -5.445 -4.063 12.668 1.00 94.00 84 GLY A O 1
ATOM 635 N N . LEU A 1 85 ? -4.646 -2.441 11.330 1.00 94.12 85 LEU A N 1
ATOM 636 C CA . LEU A 1 85 ? -5.229 -1.324 12.083 1.00 94.12 85 LEU A CA 1
ATOM 637 C C . LEU A 1 85 ? -6.764 -1.360 12.080 1.00 94.12 85 LEU A C 1
ATOM 639 O O . LEU A 1 85 ? -7.384 -1.205 13.131 1.00 94.12 85 LEU A O 1
ATOM 643 N N . MET A 1 86 ? -7.386 -1.614 10.927 1.00 94.12 86 MET A N 1
ATOM 644 C CA . MET A 1 86 ? -8.845 -1.748 10.826 1.00 94.12 86 MET A CA 1
ATOM 645 C C . MET A 1 86 ? -9.377 -2.934 11.640 1.00 94.12 86 MET A C 1
ATOM 647 O O . MET A 1 86 ? -10.447 -2.828 12.234 1.00 94.12 86 MET A O 1
ATOM 651 N N . GLY A 1 87 ? -8.622 -4.034 11.723 1.00 93.81 87 GLY A N 1
ATOM 652 C CA . GLY A 1 87 ? -8.926 -5.169 12.596 1.00 93.81 87 GLY A CA 1
ATOM 653 C C . GLY A 1 87 ? -9.003 -4.775 14.071 1.00 93.81 87 GLY A C 1
ATOM 654 O O . GLY A 1 87 ? -9.967 -5.128 14.745 1.00 93.81 87 GLY A O 1
ATOM 655 N N . LEU A 1 88 ? -8.036 -3.986 14.548 1.00 93.94 88 LEU A N 1
ATOM 656 C CA . LEU A 1 88 ? -8.005 -3.500 15.933 1.00 93.94 88 LEU A CA 1
ATOM 657 C C . LEU A 1 88 ? -9.160 -2.529 16.226 1.00 93.94 88 LEU A C 1
ATOM 659 O O . LEU A 1 88 ? -9.786 -2.612 17.281 1.00 93.94 88 LEU A O 1
ATOM 663 N N . ILE A 1 89 ? -9.497 -1.653 15.273 1.00 92.88 89 ILE A N 1
ATOM 664 C CA . ILE A 1 89 ? -10.652 -0.748 15.387 1.00 92.88 89 ILE A CA 1
ATOM 665 C C . ILE A 1 89 ? -11.959 -1.547 15.472 1.00 92.88 89 ILE A C 1
ATOM 667 O O . ILE A 1 89 ? -12.811 -1.254 16.312 1.00 92.88 89 ILE A O 1
ATOM 671 N N . ALA A 1 90 ? -12.120 -2.561 14.619 1.00 93.62 90 ALA A N 1
ATOM 672 C CA . ALA A 1 90 ? -13.306 -3.409 14.606 1.00 93.62 90 ALA A CA 1
ATOM 67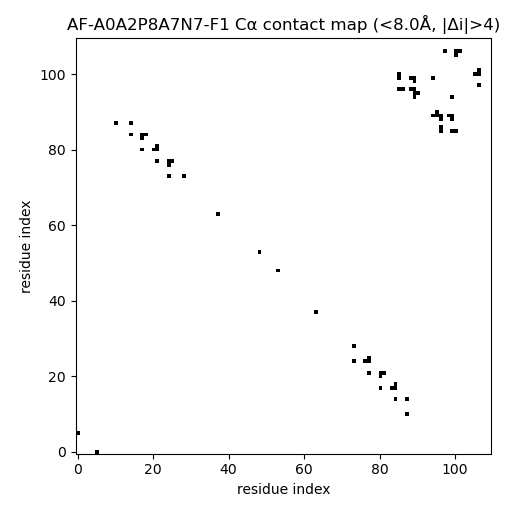3 C C . ALA A 1 90 ? -13.450 -4.215 15.907 1.00 93.62 90 ALA A C 1
ATOM 675 O O . ALA A 1 90 ? -14.547 -4.282 16.460 1.00 93.62 90 ALA A O 1
ATOM 676 N N . GLU A 1 91 ? -12.345 -4.761 16.432 1.00 92.56 91 GLU A N 1
ATOM 677 C CA . GLU A 1 91 ? -12.315 -5.465 17.720 1.00 92.56 91 GLU A CA 1
ATOM 678 C C . GLU A 1 91 ? -12.767 -4.551 18.865 1.00 92.56 91 GLU A C 1
ATOM 680 O O . GLU A 1 91 ? -13.642 -4.928 19.643 1.00 92.56 91 GLU A O 1
ATOM 685 N N . GLN A 1 92 ? -12.248 -3.321 18.925 1.00 91.12 92 GLN A N 1
ATOM 686 C CA . GLN A 1 92 ? -12.607 -2.360 19.970 1.00 91.12 92 GLN A CA 1
ATOM 687 C C . GLN A 1 92 ? -14.073 -1.902 19.885 1.00 91.12 92 GLN A C 1
ATOM 689 O O . GLN A 1 92 ? -14.702 -1.636 20.908 1.00 91.12 92 GLN A O 1
ATOM 694 N N . ARG A 1 93 ? -14.629 -1.813 18.670 1.00 91.94 93 ARG A N 1
ATOM 695 C CA . ARG A 1 93 ? -16.031 -1.431 18.427 1.00 91.94 93 ARG A CA 1
ATOM 696 C C . ARG A 1 93 ? -17.009 -2.606 18.519 1.00 91.94 93 ARG A C 1
ATOM 698 O O . ARG A 1 93 ? -18.216 -2.378 18.531 1.00 91.94 93 ARG A O 1
ATOM 705 N N . GLY A 1 94 ? -16.518 -3.845 18.567 1.00 92.75 94 GLY A N 1
ATOM 706 C CA . GLY A 1 94 ? -17.355 -5.046 18.526 1.00 92.75 94 GLY A CA 1
ATOM 707 C C . GLY A 1 94 ? -18.123 -5.217 17.209 1.00 92.75 94 GLY A C 1
ATOM 708 O O . GLY A 1 94 ? -19.209 -5.795 17.213 1.00 92.75 94 GLY A O 1
ATOM 709 N N . CYS A 1 95 ? -17.594 -4.705 16.093 1.00 94.06 95 CYS A N 1
ATOM 710 C CA . CYS A 1 95 ? -18.211 -4.788 14.764 1.00 94.06 95 CYS A CA 1
ATOM 711 C C . CYS A 1 95 ? -17.342 -5.582 13.778 1.00 94.06 95 CYS A C 1
ATOM 713 O O . CYS A 1 95 ? -16.281 -6.105 14.128 1.00 94.06 95 CYS A O 1
ATOM 715 N N . ARG A 1 96 ? -17.794 -5.725 12.527 1.00 92.88 96 ARG A N 1
ATOM 716 C CA . ARG A 1 96 ? -17.006 -6.395 11.488 1.00 92.88 96 ARG A CA 1
ATOM 717 C C . ARG A 1 96 ? -16.053 -5.390 10.850 1.00 92.88 96 ARG A C 1
ATOM 719 O O . ARG A 1 96 ? -16.397 -4.233 10.645 1.00 92.88 96 ARG A O 1
ATOM 726 N N . VAL A 1 97 ? -14.886 -5.869 10.416 1.00 91.94 97 VAL A N 1
ATOM 727 C CA . VAL A 1 97 ? -13.920 -5.054 9.649 1.00 91.94 97 VAL A CA 1
ATOM 728 C C . VAL A 1 97 ? -14.569 -4.428 8.411 1.00 91.94 97 VAL A C 1
ATOM 730 O O . VAL A 1 97 ? -14.272 -3.287 8.083 1.00 91.94 97 VAL A O 1
ATOM 733 N N . LYS A 1 98 ? -15.506 -5.136 7.766 1.00 92.06 98 LYS A N 1
ATOM 734 C CA . LYS A 1 98 ? -16.280 -4.611 6.635 1.00 92.06 98 LYS A CA 1
ATOM 735 C C . LYS A 1 98 ? -17.045 -3.328 6.995 1.00 92.06 98 LYS A C 1
ATOM 737 O O . LYS A 1 98 ? -17.011 -2.390 6.213 1.00 92.06 98 LYS A O 1
ATOM 742 N N . ASP A 1 99 ? -17.664 -3.274 8.173 1.00 93.19 99 ASP A N 1
ATOM 743 C CA . ASP A 1 99 ? -18.446 -2.112 8.615 1.00 93.19 99 ASP A CA 1
ATOM 744 C C . ASP A 1 99 ? -17.524 -0.893 8.813 1.00 93.19 99 ASP A C 1
ATOM 746 O O . ASP A 1 99 ? -17.855 0.224 8.424 1.00 93.19 99 ASP A O 1
ATOM 750 N N . VAL A 1 100 ? -16.312 -1.125 9.340 1.00 92.94 100 VAL A N 1
ATOM 751 C CA . VAL A 1 100 ? -15.263 -0.095 9.460 1.00 92.94 100 VAL A CA 1
ATOM 752 C C . VAL A 1 100 ? -14.774 0.364 8.082 1.00 92.94 100 VAL A C 1
ATOM 754 O O . VAL A 1 1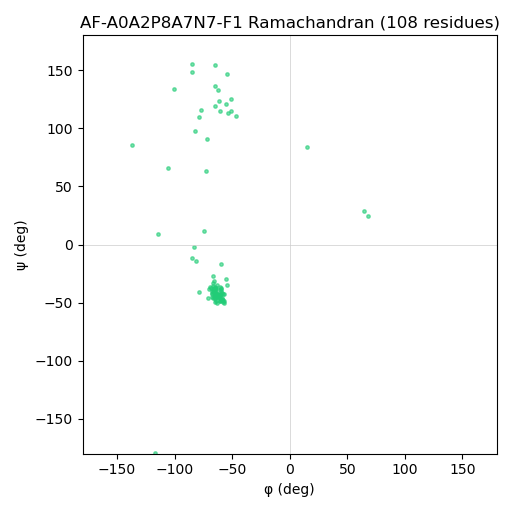00 ? -14.557 1.553 7.871 1.00 92.94 100 VAL A O 1
ATOM 757 N N . MET A 1 101 ? -14.607 -0.555 7.126 1.00 91.25 101 MET A N 1
ATOM 758 C CA . MET A 1 101 ? -14.194 -0.219 5.758 1.00 91.25 101 MET A CA 1
ATOM 759 C C . MET A 1 101 ? -15.248 0.609 5.013 1.00 91.25 101 MET A C 1
ATOM 761 O O . MET A 1 101 ? -14.885 1.538 4.293 1.00 91.25 101 MET A O 1
ATOM 765 N N . GLU A 1 102 ? -16.533 0.293 5.189 1.00 92.69 102 GLU A N 1
ATOM 766 C CA . GLU A 1 102 ? -17.651 1.059 4.624 1.00 92.69 102 GLU A CA 1
ATOM 767 C C . GLU A 1 102 ? -17.718 2.471 5.221 1.00 92.69 102 GLU A C 1
ATOM 769 O O . GLU A 1 102 ? -17.813 3.443 4.476 1.00 92.69 102 GLU A O 1
ATOM 774 N N . GLU A 1 103 ? -17.576 2.605 6.544 1.00 91.19 103 GLU A N 1
ATOM 775 C CA . GLU A 1 103 ? -17.530 3.907 7.229 1.00 91.19 103 GLU A CA 1
ATOM 776 C C . GLU A 1 103 ? -16.370 4.788 6.739 1.00 91.19 103 GLU A C 1
ATOM 778 O O . GLU A 1 103 ? -16.524 5.999 6.586 1.00 91.19 103 GLU A O 1
ATOM 783 N N . LEU A 1 104 ? -15.210 4.181 6.473 1.00 89.12 104 LEU A N 1
ATOM 784 C CA . LEU A 1 104 ? -14.016 4.878 5.993 1.00 89.12 104 LEU A CA 1
ATOM 785 C C . LEU A 1 104 ? -14.003 5.107 4.470 1.00 89.12 104 LEU A C 1
ATOM 787 O O . LEU A 1 104 ? -13.060 5.716 3.967 1.00 89.12 104 LEU A O 1
ATOM 791 N N . GLY A 1 105 ? -15.014 4.632 3.733 1.00 89.81 105 GLY A N 1
ATOM 792 C CA . GLY A 1 105 ? -15.100 4.792 2.277 1.00 89.81 105 GLY A CA 1
ATOM 793 C C . GLY A 1 105 ? -14.046 4.001 1.492 1.00 89.81 105 GLY A C 1
ATOM 794 O O . GLY A 1 105 ? -13.685 4.392 0.386 1.00 89.81 105 GLY A O 1
ATOM 795 N N . VAL A 1 106 ? -13.524 2.911 2.067 1.00 87.12 106 VAL A N 1
ATOM 796 C CA . VAL A 1 106 ? -12.501 2.034 1.456 1.00 87.12 106 VAL A CA 1
ATOM 797 C C . VAL A 1 106 ? -13.029 0.628 1.159 1.00 87.12 106 VAL A C 1
ATOM 799 O O . VAL A 1 106 ? -12.254 -0.280 0.851 1.00 87.12 106 VAL A O 1
ATOM 802 N N . ALA A 1 107 ? -14.338 0.421 1.304 1.00 78.94 107 ALA A N 1
ATOM 803 C CA . ALA A 1 107 ? -14.987 -0.813 0.898 1.00 78.94 107 ALA A CA 1
ATOM 804 C C . ALA A 1 107 ? -14.895 -0.977 -0.625 1.00 78.94 107 ALA A C 1
ATOM 806 O O . ALA A 1 107 ? -15.093 -0.023 -1.373 1.00 78.94 107 ALA A O 1
ATOM 807 N N . ASP A 1 108 ? -14.580 -2.194 -1.063 1.00 70.56 108 ASP A N 1
ATOM 808 C CA . ASP A 1 108 ? -14.589 -2.555 -2.478 1.00 70.56 108 ASP A CA 1
ATOM 809 C C . ASP A 1 108 ? -16.039 -2.451 -2.983 1.00 70.56 108 ASP A C 1
ATOM 811 O O . ASP A 1 108 ? -16.926 -3.130 -2.448 1.00 70.56 108 ASP A O 1
ATOM 815 N N . GLU A 1 109 ? -16.298 -1.578 -3.961 1.00 61.66 109 GLU A N 1
ATOM 816 C CA . GLU A 1 109 ? -17.561 -1.590 -4.702 1.00 61.66 109 GLU A CA 1
ATOM 817 C C . GLU A 1 109 ? -17.536 -2.826 -5.609 1.00 61.66 109 GLU A C 1
ATOM 819 O O . GLU A 1 109 ? -16.985 -2.798 -6.709 1.00 61.66 109 GLU A O 1
ATOM 824 N N . ALA A 1 110 ? -18.044 -3.944 -5.087 1.00 48.62 110 ALA A N 1
ATOM 825 C CA . ALA A 1 110 ? -18.178 -5.200 -5.822 1.00 48.62 110 ALA A CA 1
ATOM 826 C C . ALA A 1 110 ? -19.237 -5.118 -6.931 1.00 48.62 110 ALA A C 1
ATOM 828 O O . ALA A 1 110 ? -20.316 -4.528 -6.682 1.00 48.62 110 ALA A O 1
#

Foldseek 3Di:
DDPVVVVVVVLVVLLVVLVVQLVVLVVVVVPPDPDPPDPPPPDDDPDDDDPVRVVVVVVSVVVVVVVVVVVVVSVVSNVVSVLSNLVSVCVVVVHDSQVVCVVVVNHPPD